Protein AF-A0A1D7QIU5-F1 (afdb_monomer_lite)

pLDDT: mean 84.3, std 7.81, range [50.16, 94.44]

Structure (mmCIF, N/CA/C/O backbone):
data_AF-A0A1D7QIU5-F1
#
_entry.id   AF-A0A1D7QIU5-F1
#
loop_
_atom_site.group_PDB
_atom_site.id
_atom_site.type_symbol
_atom_site.label_atom_id
_atom_site.label_alt_id
_atom_site.label_comp_id
_atom_site.label_asym_id
_atom_site.label_entity_id
_atom_site.label_seq_id
_atom_site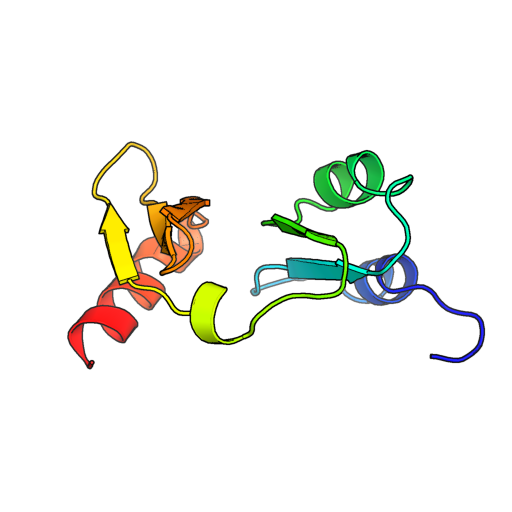.pdbx_PDB_ins_code
_atom_site.Cartn_x
_atom_site.Cartn_y
_atom_site.Cartn_z
_atom_site.occupancy
_atom_site.B_iso_or_equiv
_atom_site.auth_seq_id
_atom_site.auth_comp_id
_atom_site.auth_asym_id
_atom_site.auth_atom_id
_atom_site.pdbx_PDB_model_num
ATOM 1 N N . MET A 1 1 ? 14.052 -7.469 -8.715 1.00 50.16 1 MET A N 1
ATOM 2 C CA . MET A 1 1 ? 13.984 -8.859 -9.209 1.00 50.16 1 MET A CA 1
ATOM 3 C C . MET A 1 1 ? 14.163 -8.829 -10.718 1.00 50.16 1 MET A C 1
ATOM 5 O O . MET A 1 1 ? 13.242 -8.429 -11.415 1.00 50.16 1 MET A O 1
ATOM 9 N N . GLY A 1 2 ? 15.351 -9.163 -11.232 1.00 75.62 2 GLY A N 1
ATOM 10 C CA . GLY A 1 2 ? 15.620 -9.105 -12.678 1.00 75.62 2 GLY A CA 1
ATOM 11 C C . GLY A 1 2 ? 15.240 -7.760 -13.325 1.00 75.62 2 GLY A C 1
ATOM 12 O O . GLY A 1 2 ? 15.430 -6.710 -12.718 1.00 75.62 2 GLY A O 1
ATOM 13 N N . LYS A 1 3 ? 14.676 -7.805 -14.541 1.00 84.06 3 LYS A N 1
ATOM 14 C CA . LYS A 1 3 ? 14.225 -6.629 -15.316 1.00 84.06 3 LYS A CA 1
ATOM 15 C C . LYS A 1 3 ? 12.799 -6.144 -14.987 1.00 84.06 3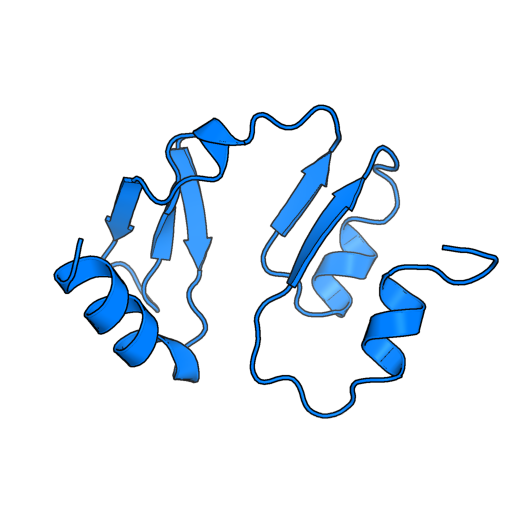 LYS A C 1
ATOM 17 O O . LYS A 1 3 ? 12.356 -5.175 -15.591 1.00 84.06 3 LYS A O 1
ATOM 22 N N . GLN A 1 4 ? 12.064 -6.821 -14.102 1.00 85.38 4 GLN A N 1
ATOM 23 C CA . GLN A 1 4 ? 10.653 -6.514 -13.822 1.00 85.38 4 GLN A CA 1
ATOM 24 C C . GLN A 1 4 ? 10.499 -5.686 -12.541 1.00 85.38 4 GLN A C 1
ATOM 26 O O . GLN A 1 4 ? 11.193 -5.911 -11.544 1.00 85.38 4 GLN A O 1
ATOM 31 N N . THR A 1 5 ? 9.567 -4.735 -12.565 1.00 91.75 5 THR A N 1
ATOM 32 C CA . THR A 1 5 ? 9.206 -3.911 -11.405 1.00 91.75 5 THR A CA 1
ATOM 33 C C . THR A 1 5 ? 8.095 -4.567 -10.583 1.00 91.75 5 THR A C 1
ATOM 35 O O . THR A 1 5 ? 7.381 -5.444 -11.068 1.00 91.75 5 THR A O 1
ATOM 38 N N . GLY A 1 6 ? 7.886 -4.109 -9.343 1.00 90.75 6 GLY A N 1
ATOM 39 C CA . GLY A 1 6 ? 6.738 -4.553 -8.539 1.00 90.75 6 GLY A CA 1
ATOM 40 C C . GLY A 1 6 ? 5.392 -4.290 -9.229 1.00 90.75 6 GLY A C 1
ATOM 41 O O . GLY A 1 6 ? 4.470 -5.090 -9.107 1.00 90.75 6 GLY A O 1
ATOM 42 N N . PHE A 1 7 ? 5.291 -3.229 -10.034 1.00 92.81 7 PHE A N 1
ATOM 43 C CA . PHE A 1 7 ? 4.099 -2.959 -10.841 1.00 92.81 7 PHE A CA 1
ATOM 44 C C . PHE A 1 7 ? 3.872 -4.010 -11.925 1.00 92.81 7 PHE A C 1
ATOM 46 O O . PHE A 1 7 ? 2.730 -4.382 -12.181 1.00 92.81 7 PHE A O 1
ATOM 53 N N . ASP A 1 8 ? 4.939 -4.494 -12.562 1.00 93.69 8 ASP A N 1
ATOM 54 C CA . ASP A 1 8 ? 4.829 -5.530 -13.591 1.00 93.69 8 ASP A CA 1
ATOM 55 C C . ASP A 1 8 ? 4.349 -6.844 -12.985 1.00 93.69 8 ASP A C 1
ATOM 57 O O . ASP A 1 8 ? 3.460 -7.478 -13.543 1.00 93.69 8 ASP A O 1
ATOM 61 N N . VAL A 1 9 ? 4.832 -7.182 -11.787 1.00 91.31 9 VAL A N 1
ATOM 62 C CA . VAL A 1 9 ? 4.341 -8.339 -11.028 1.00 91.31 9 VAL A CA 1
ATOM 63 C C . VAL A 1 9 ? 2.845 -8.208 -10.732 1.00 91.31 9 VAL A C 1
ATOM 65 O O . VAL A 1 9 ? 2.093 -9.151 -10.960 1.00 91.31 9 VAL A O 1
ATOM 68 N N . LEU A 1 10 ? 2.373 -7.035 -10.294 1.00 91.25 10 LEU A N 1
ATOM 69 C CA . LEU A 1 10 ? 0.946 -6.835 -10.011 1.00 91.25 10 LEU A CA 1
ATOM 70 C C . LEU A 1 10 ? 0.056 -6.967 -11.251 1.00 91.25 10 LEU A C 1
ATOM 72 O O . LEU A 1 10 ? -1.079 -7.421 -11.127 1.00 91.25 10 LEU A O 1
ATOM 76 N N . LYS A 1 11 ? 0.545 -6.608 -12.444 1.00 91.38 11 LYS A N 1
ATOM 77 C CA . LYS A 1 11 ? -0.210 -6.800 -13.697 1.00 91.38 11 LYS A CA 1
ATOM 78 C C . LYS A 1 11 ? -0.428 -8.280 -14.026 1.00 91.38 11 LYS A C 1
ATOM 80 O O . LYS A 1 11 ? -1.405 -8.604 -14.693 1.00 91.38 11 LYS A O 1
ATOM 85 N N . LEU A 1 12 ? 0.447 -9.169 -13.551 1.00 91.56 12 LEU A N 1
ATOM 86 C CA . LEU A 1 12 ? 0.309 -10.619 -13.722 1.00 91.56 12 LEU A CA 1
ATOM 87 C C . LEU A 1 12 ? -0.738 -11.233 -12.775 1.00 91.56 12 LEU A C 1
ATOM 89 O O . LEU A 1 12 ? -1.081 -12.403 -12.924 1.00 91.56 12 LEU A O 1
ATOM 93 N N . LEU A 1 13 ? -1.264 -10.455 -11.821 1.00 89.75 13 LEU A N 1
ATOM 94 C CA . LEU A 1 13 ? -2.220 -10.890 -10.801 1.00 89.75 13 LEU A CA 1
ATOM 95 C C . LEU A 1 13 ? -3.567 -10.160 -10.986 1.00 89.75 13 LEU A C 1
ATOM 97 O O . LEU A 1 13 ? -3.876 -9.222 -10.249 1.00 89.75 13 LEU A O 1
ATOM 101 N N . PRO A 1 14 ? -4.401 -10.556 -11.970 1.00 81.75 14 PRO A N 1
ATOM 102 C CA . PRO A 1 14 ? -5.640 -9.843 -12.298 1.00 81.75 14 PRO A CA 1
ATOM 103 C C . PRO A 1 14 ? -6.720 -9.964 -11.213 1.00 81.75 14 PRO A C 1
ATOM 105 O O . PRO A 1 14 ? -7.559 -9.076 -11.077 1.00 81.75 14 PRO A O 1
ATOM 108 N N . ARG A 1 15 ? -6.699 -11.041 -10.419 1.00 83.69 15 ARG A N 1
ATOM 109 C CA . ARG A 1 15 ? -7.546 -11.204 -9.232 1.00 83.69 15 ARG A CA 1
ATOM 110 C C . ARG A 1 15 ? -6.674 -11.066 -7.992 1.00 83.69 15 ARG A C 1
ATOM 112 O O . ARG A 1 15 ? -5.790 -11.887 -7.772 1.00 83.69 15 ARG A O 1
ATOM 119 N N . ARG A 1 16 ? -6.930 -10.024 -7.201 1.00 81.12 16 ARG A N 1
ATOM 120 C CA . ARG A 1 16 ? -6.218 -9.725 -5.953 1.00 81.12 16 ARG A CA 1
ATOM 121 C C . ARG A 1 16 ? -7.208 -9.790 -4.801 1.00 81.12 16 ARG A C 1
ATOM 123 O O . ARG A 1 16 ? -8.198 -9.068 -4.806 1.00 81.12 16 ARG A O 1
ATOM 130 N N . ASN A 1 17 ? -6.937 -10.665 -3.842 1.00 83.62 17 ASN A N 1
ATOM 131 C CA . ASN A 1 17 ? -7.635 -10.759 -2.558 1.00 83.62 17 ASN A CA 1
ATOM 132 C C . ASN A 1 17 ? -6.744 -10.270 -1.401 1.00 83.62 17 ASN A C 1
ATOM 134 O O . ASN A 1 17 ? -6.939 -10.672 -0.261 1.00 83.62 17 ASN A 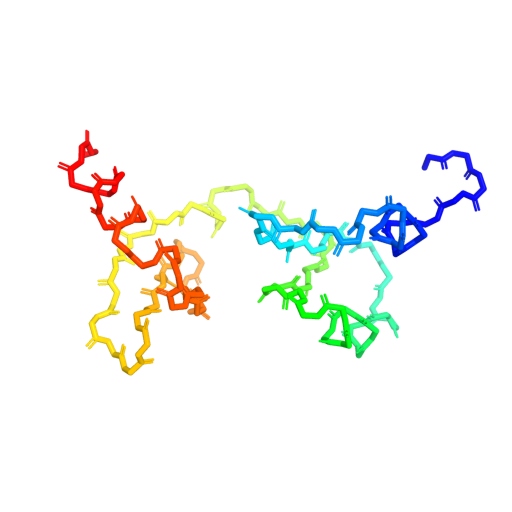O 1
ATOM 138 N N . PHE A 1 18 ? -5.752 -9.436 -1.719 1.00 83.88 18 PHE A N 1
ATOM 139 C CA . PHE A 1 18 ? -4.776 -8.885 -0.788 1.00 83.88 18 PHE A CA 1
ATOM 140 C C . PHE A 1 18 ? -4.507 -7.409 -1.101 1.00 83.88 18 PHE A C 1
ATOM 142 O O . PHE A 1 18 ? -4.617 -6.966 -2.250 1.00 83.88 18 PHE A O 1
ATOM 149 N N . GLU A 1 19 ? -4.124 -6.664 -0.073 1.00 84.25 19 GLU A N 1
ATOM 150 C CA . GLU A 1 19 ? -3.665 -5.284 -0.150 1.00 84.25 19 GLU A CA 1
ATOM 151 C C . GLU A 1 19 ? -2.173 -5.190 -0.506 1.00 84.25 19 GLU A C 1
ATOM 153 O O . GLU A 1 19 ? -1.386 -6.102 -0.258 1.00 84.25 19 GLU A O 1
ATOM 158 N N . VAL A 1 20 ? -1.767 -4.061 -1.096 1.00 87.50 20 VAL A N 1
ATOM 159 C CA . VAL A 1 20 ? -0.386 -3.830 -1.544 1.00 87.50 20 VAL A CA 1
ATOM 160 C C . VAL A 1 20 ? 0.198 -2.613 -0.845 1.00 87.50 20 VAL A C 1
ATOM 162 O O . VAL A 1 20 ? -0.371 -1.532 -0.935 1.00 87.50 20 VAL A O 1
ATOM 165 N N . ILE A 1 21 ? 1.378 -2.762 -0.250 1.00 88.00 21 ILE A N 1
ATOM 166 C CA . ILE A 1 21 ? 2.229 -1.646 0.174 1.00 88.00 21 ILE A CA 1
ATOM 167 C C . ILE A 1 21 ? 3.528 -1.713 -0.630 1.00 88.00 21 ILE A C 1
ATOM 169 O O . ILE A 1 21 ? 4.144 -2.774 -0.739 1.00 88.00 21 ILE A O 1
ATOM 173 N N . PHE A 1 22 ? 3.951 -0.589 -1.203 1.00 91.38 22 PHE A N 1
ATOM 174 C CA . PHE A 1 22 ? 5.259 -0.478 -1.847 1.00 91.38 22 PHE A CA 1
ATOM 175 C C . PHE A 1 22 ? 6.285 0.083 -0.866 1.00 91.38 22 PHE A C 1
ATOM 177 O O . PHE A 1 22 ? 5.999 1.049 -0.172 1.00 91.38 22 PHE A O 1
ATOM 184 N N . VAL A 1 23 ? 7.493 -0.484 -0.858 1.00 90.81 23 VAL A N 1
ATOM 185 C CA . VAL A 1 23 ? 8.632 0.004 -0.066 1.00 90.81 23 VAL A CA 1
ATOM 186 C C . VAL A 1 23 ? 9.850 0.138 -0.980 1.00 90.81 23 VAL A C 1
ATOM 188 O O . VAL A 1 23 ? 10.278 -0.841 -1.596 1.00 90.81 23 VAL A O 1
ATOM 191 N N . THR A 1 24 ? 10.413 1.338 -1.113 1.00 92.81 24 THR A N 1
ATOM 192 C CA . THR A 1 24 ? 11.327 1.664 -2.227 1.00 92.81 24 THR A CA 1
ATOM 193 C C . THR A 1 24 ? 12.230 2.859 -1.933 1.00 92.81 24 THR A C 1
ATOM 195 O O . THR A 1 24 ? 11.916 3.667 -1.084 1.00 92.81 24 THR A O 1
ATOM 198 N N . THR A 1 25 ? 13.358 3.012 -2.626 1.00 93.31 25 THR A N 1
ATOM 199 C CA . THR A 1 25 ? 14.194 4.234 -2.566 1.00 93.31 25 THR A CA 1
ATOM 200 C C . THR A 1 25 ? 13.830 5.256 -3.647 1.00 93.31 25 THR A C 1
ATOM 202 O O . THR A 1 25 ? 14.491 6.279 -3.770 1.00 93.31 25 THR A O 1
ATOM 205 N N . TYR A 1 26 ? 12.829 4.962 -4.479 1.00 93.44 26 TYR A N 1
ATOM 206 C CA . TYR A 1 26 ? 12.418 5.808 -5.598 1.00 93.44 26 TYR A CA 1
ATOM 207 C C . TYR A 1 26 ? 11.130 6.551 -5.244 1.00 93.44 26 TYR A C 1
ATOM 209 O O . TYR A 1 26 ? 10.083 5.930 -5.132 1.00 93.44 26 TYR A O 1
ATOM 217 N N . ASP A 1 27 ? 11.167 7.865 -5.107 1.00 92.25 27 ASP A N 1
ATOM 218 C CA . ASP A 1 27 ? 10.019 8.715 -4.751 1.00 92.25 27 ASP A CA 1
ATOM 219 C C . ASP A 1 27 ? 9.047 8.963 -5.921 1.00 92.25 27 ASP A C 1
ATOM 221 O O . ASP A 1 27 ? 7.832 9.036 -5.737 1.00 92.25 27 ASP A O 1
ATOM 225 N N . GLN A 1 28 ? 9.566 8.982 -7.147 1.00 94.44 28 GLN A N 1
ATOM 226 C CA . GLN A 1 28 ? 8.831 9.314 -8.373 1.00 94.44 28 GLN A CA 1
ATOM 227 C C . GLN A 1 28 ? 7.630 8.408 -8.724 1.00 94.44 28 GLN A C 1
ATOM 229 O O . GLN A 1 28 ? 6.794 8.806 -9.536 1.00 94.44 28 GLN A O 1
ATOM 234 N N . TYR A 1 29 ? 7.497 7.206 -8.143 1.00 94.38 29 TYR A N 1
ATOM 235 C CA . TYR A 1 29 ? 6.412 6.267 -8.491 1.00 94.38 29 TYR A CA 1
ATOM 236 C C . TYR A 1 29 ? 5.215 6.272 -7.527 1.00 94.38 29 TYR A C 1
ATOM 238 O O . TYR A 1 29 ? 4.311 5.448 -7.686 1.00 94.38 29 TYR A O 1
ATOM 246 N N . GLY A 1 30 ? 5.142 7.212 -6.577 1.00 89.62 30 GLY A N 1
ATOM 247 C CA . GLY A 1 30 ? 4.015 7.304 -5.636 1.00 89.62 30 GLY A CA 1
ATOM 248 C C . GLY A 1 30 ? 2.648 7.414 -6.330 1.00 89.62 30 GLY A C 1
ATOM 249 O O . GLY A 1 30 ? 1.724 6.662 -6.023 1.00 89.62 30 GLY A O 1
ATOM 250 N N . ILE A 1 31 ? 2.532 8.257 -7.364 1.00 91.00 31 ILE A N 1
ATOM 251 C CA . ILE A 1 31 ? 1.292 8.389 -8.158 1.00 91.00 31 ILE A CA 1
ATOM 252 C C . ILE A 1 31 ? 0.933 7.067 -8.855 1.00 91.00 31 ILE A C 1
ATOM 254 O O . ILE A 1 31 ? -0.241 6.709 -8.976 1.00 91.00 31 ILE A O 1
ATOM 258 N N . GLN A 1 32 ? 1.932 6.317 -9.322 1.00 93.81 32 GLN A N 1
ATOM 259 C CA . GLN A 1 32 ? 1.703 5.027 -9.965 1.00 93.81 32 GLN A CA 1
ATOM 260 C C . GLN A 1 32 ? 1.194 3.986 -8.962 1.00 93.81 32 GLN A C 1
ATOM 262 O O . GLN A 1 32 ? 0.300 3.215 -9.297 1.00 93.81 32 GLN A O 1
ATOM 267 N N . ALA A 1 33 ? 1.681 4.002 -7.723 1.00 92.50 33 ALA A N 1
ATOM 268 C CA . ALA A 1 33 ? 1.162 3.151 -6.657 1.00 92.50 33 ALA A CA 1
ATOM 269 C C . ALA A 1 33 ? -0.310 3.422 -6.339 1.00 92.50 33 ALA A C 1
ATOM 271 O O . ALA A 1 33 ? -1.089 2.471 -6.251 1.00 92.50 33 ALA A O 1
ATOM 272 N N . VAL A 1 34 ? -0.722 4.692 -6.304 1.00 85.31 34 VAL A N 1
ATOM 273 C CA . VAL A 1 34 ? -2.140 5.063 -6.156 1.00 85.31 34 VAL A CA 1
ATOM 274 C C . VAL A 1 34 ? -2.987 4.481 -7.294 1.00 85.31 34 VAL A C 1
ATOM 276 O O . VAL A 1 34 ? -4.032 3.887 -7.040 1.00 85.31 34 VAL A O 1
ATOM 279 N N . LYS A 1 35 ? -2.521 4.554 -8.551 1.00 88.50 35 LYS A N 1
ATOM 280 C CA . LYS A 1 35 ? -3.229 3.960 -9.708 1.00 88.50 35 LYS A CA 1
ATOM 281 C C . LYS A 1 35 ? -3.390 2.441 -9.607 1.00 88.50 35 LYS A C 1
ATOM 283 O O . LYS A 1 35 ? -4.333 1.890 -10.166 1.00 88.50 35 LYS A O 1
ATOM 288 N N . PHE A 1 36 ? -2.487 1.764 -8.903 1.00 88.69 36 PHE A N 1
ATOM 289 C CA . PHE A 1 36 ? -2.574 0.327 -8.640 1.00 88.69 36 PHE A CA 1
ATOM 290 C C . PHE A 1 36 ? -3.434 -0.023 -7.418 1.00 88.69 36 PHE A C 1
ATOM 292 O O . PHE A 1 36 ? -3.531 -1.209 -7.083 1.00 88.69 36 PHE A O 1
ATOM 299 N N . ALA A 1 37 ? -4.081 0.976 -6.805 1.00 87.38 37 ALA A N 1
ATOM 300 C CA . ALA A 1 37 ? -4.812 0.872 -5.547 1.00 87.38 37 ALA A CA 1
ATOM 301 C C . ALA A 1 37 ? -3.934 0.315 -4.415 1.00 87.38 37 ALA A C 1
ATOM 303 O O . ALA A 1 37 ? -4.375 -0.517 -3.623 1.00 87.38 37 ALA A O 1
ATOM 304 N N . ALA A 1 38 ? -2.666 0.740 -4.376 1.00 87.81 38 ALA A N 1
ATOM 305 C CA . ALA A 1 38 ? -1.804 0.459 -3.242 1.00 87.81 38 ALA A CA 1
ATOM 306 C C . ALA A 1 38 ? -2.319 1.191 -2.003 1.00 87.81 38 ALA A C 1
ATOM 308 O O . ALA A 1 38 ? -2.802 2.320 -2.076 1.00 87.81 38 ALA A O 1
ATOM 309 N N . LEU A 1 39 ? -2.179 0.523 -0.873 1.00 83.50 39 LEU A N 1
ATOM 310 C CA . LEU A 1 39 ? -2.561 0.995 0.438 1.00 83.50 39 LEU A CA 1
ATOM 311 C C . LEU A 1 39 ? -1.597 2.069 0.958 1.00 83.50 39 LEU A C 1
ATOM 313 O O . LEU A 1 39 ? -2.036 3.061 1.527 1.00 83.50 39 LEU A O 1
ATOM 317 N N . ALA A 1 40 ? -0.297 1.876 0.717 1.00 83.62 40 ALA A N 1
ATOM 318 C CA . ALA A 1 40 ? 0.754 2.824 1.068 1.00 83.62 40 ALA A CA 1
ATOM 319 C C . ALA A 1 40 ? 1.948 2.732 0.099 1.00 83.62 40 ALA A C 1
ATOM 321 O O . ALA A 1 40 ? 2.170 1.710 -0.567 1.00 83.62 40 ALA A O 1
ATOM 322 N N . TYR A 1 41 ? 2.720 3.817 0.025 1.00 88.88 41 TYR A N 1
ATOM 323 C CA . TYR A 1 41 ? 3.961 3.920 -0.742 1.00 88.88 41 TYR A CA 1
ATOM 324 C C . TYR A 1 41 ? 5.043 4.546 0.135 1.00 88.88 41 TYR A C 1
ATOM 326 O O . TYR A 1 41 ? 5.047 5.752 0.365 1.00 88.88 41 TYR A O 1
ATOM 334 N N . LEU A 1 42 ? 5.944 3.711 0.634 1.00 87.25 42 LEU A N 1
ATOM 335 C CA . LEU A 1 42 ? 6.901 4.062 1.670 1.00 87.25 42 LEU A CA 1
ATOM 336 C C . LEU A 1 42 ? 8.305 4.173 1.085 1.00 87.25 42 LEU A C 1
ATOM 338 O O . LEU A 1 42 ? 8.749 3.313 0.312 1.00 87.25 42 LEU A O 1
ATOM 342 N N . LEU A 1 43 ? 9.019 5.225 1.481 1.00 89.69 43 LEU A N 1
ATOM 343 C CA . LEU A 1 43 ? 10.426 5.374 1.147 1.00 89.69 43 LEU A CA 1
ATOM 344 C C . LEU A 1 43 ? 11.303 4.609 2.135 1.00 89.69 43 LEU A C 1
ATOM 346 O O . LEU A 1 43 ? 11.061 4.615 3.335 1.00 89.69 43 LEU A O 1
ATOM 350 N N . LYS A 1 44 ? 12.338 3.949 1.620 1.00 89.75 44 LYS A N 1
ATOM 351 C CA . LYS A 1 44 ? 13.415 3.399 2.440 1.00 89.75 44 LYS A CA 1
ATOM 352 C C . LYS A 1 44 ? 14.343 4.529 2.912 1.00 89.75 44 LYS A C 1
ATOM 354 O O . LYS A 1 44 ? 14.569 5.463 2.141 1.00 89.75 44 LYS A O 1
ATOM 359 N N . PRO A 1 45 ? 14.985 4.379 4.083 1.00 91.12 45 PRO A N 1
ATOM 360 C CA . PRO A 1 45 ? 14.820 3.277 5.037 1.00 91.12 45 PRO A CA 1
ATOM 361 C C . PRO A 1 45 ? 13.457 3.340 5.740 1.00 91.12 45 PRO A C 1
ATOM 363 O O . PRO A 1 45 ? 12.960 4.424 6.009 1.00 91.12 45 PRO A O 1
ATOM 366 N N . ILE A 1 46 ? 12.867 2.174 6.009 1.00 82.94 46 ILE A N 1
ATOM 367 C CA . ILE A 1 46 ? 11.632 2.057 6.793 1.00 82.94 46 ILE A CA 1
ATOM 368 C C . ILE A 1 46 ? 11.945 1.264 8.056 1.00 82.94 46 ILE A C 1
ATOM 370 O O . ILE A 1 46 ? 12.681 0.273 7.983 1.00 82.94 46 ILE A O 1
ATOM 374 N N . ASP A 1 47 ? 11.398 1.699 9.185 1.00 84.25 47 ASP A N 1
ATOM 375 C CA . ASP A 1 47 ? 11.427 0.926 10.418 1.00 84.25 47 ASP A CA 1
ATOM 376 C C . ASP A 1 47 ? 10.275 -0.091 10.406 1.00 84.25 47 ASP A C 1
ATOM 378 O O . ASP A 1 47 ? 9.128 0.232 10.098 1.00 84.25 47 ASP A O 1
ATOM 382 N N . ILE A 1 48 ? 10.582 -1.355 10.688 1.00 79.62 48 ILE A N 1
ATOM 383 C CA . ILE A 1 48 ? 9.574 -2.419 10.718 1.00 79.62 48 ILE A CA 1
ATOM 384 C C . ILE A 1 48 ? 8.652 -2.232 11.924 1.00 79.62 48 ILE A C 1
ATOM 386 O O . ILE A 1 48 ? 7.463 -2.534 11.824 1.00 79.62 48 ILE A O 1
ATOM 390 N N . GLU A 1 49 ? 9.172 -1.706 13.035 1.00 82.06 49 GLU A N 1
ATOM 391 C CA . GLU A 1 49 ? 8.385 -1.444 14.242 1.00 82.06 49 GLU A CA 1
ATOM 392 C C . GLU A 1 49 ? 7.281 -0.419 13.966 1.00 82.06 49 GLU A C 1
ATOM 394 O O . GLU A 1 49 ? 6.165 -0.542 14.471 1.00 82.06 49 GLU A O 1
ATOM 399 N N . GLU A 1 50 ? 7.549 0.529 13.070 1.00 76.50 50 GLU A N 1
ATOM 400 C CA . GLU A 1 50 ? 6.596 1.538 12.619 1.00 76.50 50 GLU A CA 1
ATOM 401 C C . GLU A 1 50 ? 5.449 0.970 11.769 1.00 76.50 50 GLU A C 1
ATOM 403 O O . GLU A 1 50 ? 4.365 1.554 11.756 1.00 76.50 50 GLU A O 1
ATOM 408 N N . LEU A 1 51 ? 5.644 -0.183 11.115 1.00 80.38 51 LEU A N 1
ATOM 409 C CA . LEU A 1 51 ? 4.626 -0.855 10.292 1.00 80.38 51 LEU A CA 1
ATOM 410 C C . LEU A 1 51 ? 3.679 -1.757 11.093 1.00 80.38 51 LEU A C 1
ATOM 412 O O . LEU A 1 51 ? 2.746 -2.338 10.531 1.00 80.38 51 LEU A O 1
ATOM 416 N N . ILE A 1 52 ? 3.899 -1.885 12.401 1.00 83.94 52 ILE A N 1
ATOM 417 C CA . ILE A 1 52 ? 3.046 -2.686 13.274 1.00 83.94 52 ILE A CA 1
ATOM 418 C C . ILE A 1 52 ? 1.717 -1.963 13.485 1.00 83.94 52 ILE A C 1
ATOM 420 O O . ILE A 1 52 ? 1.671 -0.762 13.754 1.00 83.94 52 ILE A O 1
ATOM 424 N N . VAL A 1 53 ? 0.613 -2.705 13.401 1.00 84.50 53 VAL A N 1
ATOM 425 C CA . VAL A 1 53 ? -0.706 -2.172 13.745 1.00 84.50 53 VAL A CA 1
ATOM 426 C C . VAL A 1 53 ? -0.747 -1.871 15.241 1.00 84.50 53 VAL A C 1
ATOM 428 O O . VAL A 1 53 ? -0.617 -2.764 16.073 1.00 84.50 53 VAL A O 1
ATOM 431 N N . LYS A 1 54 ? -0.982 -0.604 15.574 1.00 86.56 54 LYS A N 1
ATOM 432 C CA . LYS A 1 54 ? -1.215 -0.130 16.936 1.00 86.56 54 LYS A CA 1
ATOM 433 C C . LYS A 1 54 ? -2.651 -0.373 17.377 1.00 86.56 54 LYS A C 1
ATOM 435 O O . LYS A 1 54 ? -2.885 -0.867 18.475 1.00 86.56 54 LYS A O 1
ATOM 440 N N . SER A 1 55 ? -3.622 0.020 16.555 1.00 86.88 55 SER A N 1
ATOM 441 C CA . SER A 1 55 ? -5.040 -0.153 16.875 1.00 86.88 55 SER A CA 1
ATOM 442 C C . SER A 1 55 ? -5.944 -0.006 15.654 1.00 86.88 55 SER A C 1
ATOM 444 O O . SER A 1 55 ? -5.567 0.545 14.624 1.00 86.88 55 SER A O 1
ATOM 446 N N . TRP A 1 56 ? -7.180 -0.484 15.780 1.00 86.06 56 TRP A N 1
ATOM 447 C CA . TRP A 1 56 ? -8.250 -0.196 14.830 1.00 86.06 56 TRP A CA 1
ATOM 448 C C . TRP A 1 56 ? -8.951 1.119 15.193 1.00 86.06 56 TRP A C 1
ATOM 450 O O . TRP A 1 56 ? -9.423 1.287 16.319 1.00 86.06 56 TRP A O 1
ATOM 460 N N . LEU A 1 57 ? -9.159 1.993 14.209 1.00 87.81 57 LEU A N 1
ATOM 461 C CA . LEU A 1 57 ? -9.995 3.188 14.306 1.00 87.81 57 LEU A CA 1
ATOM 462 C C . LEU A 1 57 ? -11.349 2.957 13.622 1.00 87.81 57 LEU A C 1
ATOM 464 O O . LEU A 1 57 ? -11.438 2.609 12.443 1.00 87.81 57 LEU A O 1
ATOM 468 N N . LYS A 1 58 ? -12.440 3.156 14.371 1.00 80.38 58 LYS A N 1
ATOM 469 C CA . LYS A 1 58 ? -13.829 2.995 13.893 1.00 80.38 58 LYS A CA 1
ATOM 470 C C . LYS A 1 58 ? -14.331 4.222 13.111 1.00 80.38 58 LYS A C 1
ATOM 472 O O . LYS A 1 58 ? -15.491 4.595 13.234 1.00 80.38 58 LYS A O 1
ATOM 477 N N . GLU A 1 59 ? -13.455 4.845 12.336 1.00 78.44 59 GLU A N 1
ATOM 478 C CA . GLU A 1 59 ? -13.772 5.953 11.426 1.00 78.44 59 GLU A CA 1
ATOM 479 C C . GLU A 1 59 ? -14.248 5.391 10.065 1.00 78.44 59 GLU A C 1
ATOM 481 O O . GLU A 1 59 ? -14.043 4.205 9.788 1.00 78.44 59 GLU A O 1
ATOM 486 N N . ASP A 1 60 ? -14.920 6.201 9.239 1.00 63.06 60 ASP A N 1
ATOM 487 C CA . ASP A 1 60 ? -15.554 5.815 7.964 1.00 63.06 60 ASP A CA 1
ATOM 488 C C . ASP A 1 60 ? -14.735 4.807 7.129 1.00 63.06 60 ASP A C 1
ATOM 490 O O . ASP A 1 60 ? -13.667 5.110 6.607 1.00 63.06 60 ASP A O 1
ATOM 494 N N . GLY A 1 61 ? -15.250 3.577 6.991 1.00 68.81 61 GLY A N 1
ATOM 495 C CA . GLY A 1 61 ? -14.593 2.476 6.261 1.00 68.81 61 GLY A CA 1
ATOM 496 C C . GLY A 1 61 ? -13.741 1.528 7.118 1.00 68.81 61 GLY A C 1
ATOM 497 O O . GLY A 1 61 ? -13.614 0.360 6.763 1.00 68.81 61 GLY A O 1
ATOM 498 N N . GLY A 1 62 ? -13.318 1.953 8.310 1.00 82.81 62 GLY A N 1
ATOM 499 C CA . GLY A 1 62 ? -12.374 1.247 9.179 1.00 82.81 62 GLY A CA 1
ATOM 500 C C . GLY A 1 62 ? -10.933 1.563 8.784 1.00 82.81 62 GLY A C 1
ATOM 501 O O . GLY A 1 62 ? -10.543 1.330 7.644 1.00 82.81 62 GLY A O 1
ATOM 502 N N . MET A 1 63 ? -10.143 2.091 9.718 1.00 87.19 63 MET A N 1
ATOM 503 C CA . MET A 1 63 ? -8.724 2.390 9.498 1.00 87.19 63 MET A CA 1
ATOM 504 C C . MET A 1 63 ? -7.853 1.644 10.506 1.00 87.19 63 MET A C 1
ATOM 506 O O . MET A 1 63 ? -8.240 1.469 11.659 1.00 87.19 63 MET A O 1
ATOM 510 N N . LEU A 1 64 ? -6.665 1.230 10.082 1.00 87.00 64 LEU A N 1
ATOM 511 C CA . LEU A 1 64 ? -5.591 0.784 10.958 1.00 87.00 64 LEU A CA 1
ATOM 512 C C . LEU A 1 64 ? -4.743 1.994 11.331 1.00 87.00 64 LEU A C 1
ATOM 514 O O . LEU A 1 64 ? -4.299 2.733 10.459 1.00 87.00 64 LEU A O 1
ATOM 518 N N . LEU A 1 65 ? -4.528 2.196 12.622 1.00 87.00 65 LEU A N 1
ATOM 519 C CA . LEU A 1 65 ? -3.486 3.072 13.125 1.00 87.00 65 LEU A CA 1
ATOM 520 C C . LEU A 1 65 ? -2.222 2.236 13.267 1.00 87.00 65 LEU A C 1
ATOM 522 O O . LEU A 1 65 ? -2.240 1.222 13.966 1.00 87.00 65 LEU A O 1
ATOM 526 N N . LEU A 1 66 ? -1.143 2.652 12.621 1.00 86.81 66 LEU A N 1
ATOM 527 C CA . LEU A 1 66 ? 0.167 2.037 12.785 1.00 86.81 66 LEU A CA 1
ATOM 528 C C . LEU A 1 66 ? 0.903 2.629 13.996 1.00 86.81 66 LEU A C 1
ATOM 530 O O . LEU A 1 66 ? 0.519 3.678 14.523 1.00 86.81 66 LEU A O 1
ATOM 534 N N . MET A 1 67 ? 1.964 1.965 14.457 1.00 85.56 67 MET A N 1
ATOM 535 C CA . MET A 1 67 ? 2.811 2.465 15.547 1.00 85.56 67 MET A CA 1
ATOM 536 C C . MET A 1 67 ? 3.505 3.782 15.184 1.00 85.56 67 MET A C 1
ATOM 538 O O . MET A 1 67 ? 3.668 4.626 16.064 1.00 85.56 67 MET A O 1
ATOM 542 N N . SER A 1 68 ? 3.786 4.010 13.895 1.00 81.69 68 SER A N 1
ATOM 543 C CA . SER A 1 68 ? 4.252 5.301 13.361 1.00 81.69 68 SER A CA 1
ATOM 544 C C . SER A 1 68 ? 3.256 6.454 13.540 1.00 81.69 68 SER A C 1
ATOM 546 O O . SER A 1 68 ? 3.622 7.622 13.431 1.00 81.69 68 SER A O 1
ATOM 548 N N . GLY A 1 69 ? 1.980 6.146 13.790 1.00 84.56 69 GLY A N 1
ATOM 549 C CA . GLY A 1 69 ? 0.882 7.110 13.771 1.00 84.56 69 GLY A CA 1
ATOM 550 C C . GLY A 1 69 ? 0.203 7.262 12.405 1.00 84.56 69 GLY A C 1
ATOM 551 O O . GLY A 1 69 ? -0.801 7.969 12.309 1.00 84.56 69 GLY A O 1
ATOM 552 N N . GLU A 1 70 ? 0.692 6.587 11.361 1.00 83.44 70 GLU A N 1
ATOM 553 C CA . GLU A 1 70 ? 0.047 6.571 10.046 1.00 83.44 70 GLU A CA 1
ATOM 554 C C . GLU A 1 70 ? -1.325 5.877 10.110 1.00 83.44 70 GLU A C 1
ATOM 556 O O . GLU A 1 70 ? -1.503 4.860 10.788 1.00 83.44 70 GLU A O 1
ATOM 561 N N . LYS A 1 71 ? -2.314 6.442 9.403 1.00 85.50 71 LYS A N 1
ATOM 562 C CA . LYS A 1 71 ? -3.663 5.878 9.280 1.00 85.50 71 LYS A CA 1
ATOM 563 C C . LYS A 1 71 ? -3.825 5.213 7.921 1.00 85.50 71 LYS A C 1
ATOM 565 O O . LYS A 1 71 ? -3.706 5.862 6.886 1.00 85.50 71 LYS A O 1
ATOM 570 N N . VAL A 1 72 ? -4.169 3.935 7.942 1.00 84.12 72 VAL A N 1
ATOM 571 C CA . VAL A 1 72 ? -4.198 3.075 6.767 1.00 84.12 72 VAL A CA 1
ATOM 572 C C . VAL A 1 72 ? -5.614 2.518 6.558 1.00 84.12 72 VAL A C 1
ATOM 574 O O . VAL A 1 72 ? -6.117 1.798 7.422 1.00 84.12 72 VAL A O 1
ATOM 577 N N . PRO A 1 73 ? -6.309 2.847 5.454 1.00 82.06 73 PRO A N 1
ATOM 578 C CA . PRO A 1 73 ? -7.701 2.451 5.257 1.00 82.06 73 PRO A CA 1
ATOM 579 C C . PRO A 1 73 ? -7.842 0.956 4.971 1.00 82.06 73 PRO A C 1
ATOM 581 O O . PRO A 1 73 ? -7.167 0.401 4.113 1.00 82.06 73 PRO A O 1
ATOM 584 N N . ILE A 1 74 ? -8.780 0.293 5.637 1.00 81.50 74 ILE A N 1
ATOM 585 C CA . ILE A 1 74 ? -9.067 -1.118 5.377 1.00 81.50 74 ILE A CA 1
ATOM 586 C C . ILE A 1 74 ? -10.052 -1.209 4.215 1.00 81.50 74 ILE A C 1
ATOM 588 O O . ILE A 1 74 ? -11.063 -0.500 4.166 1.00 81.50 74 ILE A O 1
ATOM 592 N N . SER A 1 75 ? -9.785 -2.108 3.267 1.00 74.19 75 SER A N 1
ATOM 593 C CA . SER A 1 75 ? -10.730 -2.370 2.188 1.00 74.19 75 SER A CA 1
ATOM 594 C C . SER A 1 75 ? -12.040 -2.933 2.765 1.00 74.19 75 SER A C 1
ATOM 596 O O . SER A 1 75 ? -12.037 -3.823 3.616 1.00 74.19 75 SER A O 1
ATOM 598 N N . LYS A 1 76 ? -13.194 -2.421 2.307 1.00 78.88 76 LYS A N 1
ATOM 599 C CA . LYS A 1 76 ? -14.519 -2.852 2.807 1.00 78.88 76 LYS A CA 1
ATOM 600 C C . LYS A 1 76 ? -14.697 -4.383 2.844 1.00 78.88 76 LYS A C 1
ATOM 602 O O . LYS A 1 76 ? -15.223 -4.855 3.849 1.00 78.88 76 LYS A O 1
ATOM 607 N N . PRO A 1 77 ? -14.266 -5.159 1.825 1.00 78.31 77 PRO A N 1
ATOM 608 C CA . PRO A 1 77 ? -14.406 -6.616 1.844 1.00 78.31 77 PRO A CA 1
ATOM 609 C C . PRO A 1 77 ? -13.582 -7.303 2.938 1.00 78.31 77 PRO A C 1
ATOM 611 O O . PRO A 1 77 ? -14.006 -8.326 3.461 1.00 78.31 77 PRO A O 1
ATOM 614 N N . ASN A 1 78 ? -12.432 -6.736 3.310 1.00 77.62 78 ASN A N 1
ATOM 615 C CA . ASN A 1 78 ? -11.514 -7.343 4.276 1.00 77.62 78 ASN A CA 1
ATOM 616 C C . ASN A 1 78 ? -11.751 -6.853 5.711 1.00 77.62 78 ASN A C 1
ATOM 618 O O . ASN A 1 78 ? -11.088 -7.308 6.643 1.00 77.62 78 ASN A O 1
ATOM 622 N N . LYS A 1 79 ? -12.723 -5.955 5.909 1.00 80.19 79 LYS A N 1
ATOM 623 C CA . LYS A 1 79 ? -13.035 -5.320 7.192 1.00 80.19 79 LYS A CA 1
ATOM 624 C C . LYS A 1 79 ? -13.270 -6.341 8.313 1.00 80.19 79 LYS A C 1
ATOM 626 O O . LYS A 1 79 ? -12.673 -6.223 9.381 1.00 80.19 79 LY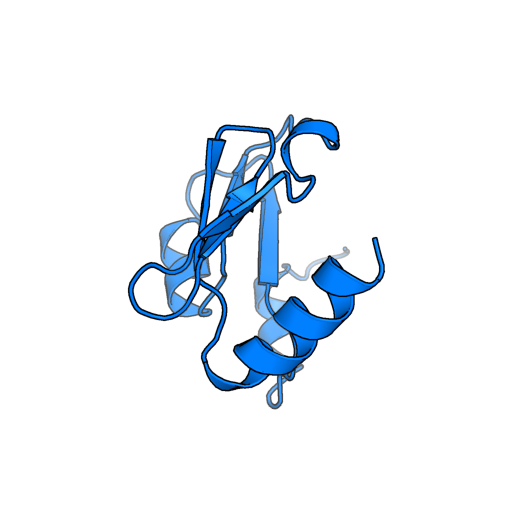S A O 1
ATOM 631 N N . ASP A 1 80 ? -14.103 -7.351 8.074 1.00 83.00 80 ASP A N 1
ATOM 632 C CA . ASP A 1 80 ? -14.453 -8.338 9.104 1.00 83.00 80 ASP A CA 1
ATOM 633 C C . ASP A 1 80 ? -13.281 -9.266 9.441 1.00 83.00 80 ASP A C 1
ATOM 635 O O . ASP A 1 80 ? -13.012 -9.513 10.618 1.00 83.00 80 ASP A O 1
ATOM 639 N N . THR A 1 81 ? -12.526 -9.700 8.429 1.00 83.44 81 THR A N 1
ATOM 640 C CA . THR A 1 81 ? -11.319 -10.523 8.598 1.00 83.44 81 THR A CA 1
ATOM 641 C C . THR A 1 81 ? -10.263 -9.797 9.426 1.00 83.44 81 THR A C 1
ATOM 643 O O . THR A 1 81 ? -9.730 -10.356 10.384 1.00 83.44 81 THR A O 1
ATOM 646 N N . VAL A 1 82 ? -9.995 -8.525 9.110 1.00 81.38 82 VAL A N 1
ATOM 647 C CA . VAL A 1 82 ? -9.028 -7.705 9.855 1.00 81.38 82 VAL A CA 1
ATOM 648 C C . VAL A 1 82 ? -9.487 -7.510 11.301 1.00 81.38 82 VAL A C 1
ATOM 650 O O . VAL A 1 82 ? -8.680 -7.598 12.224 1.00 81.38 82 VAL A O 1
ATOM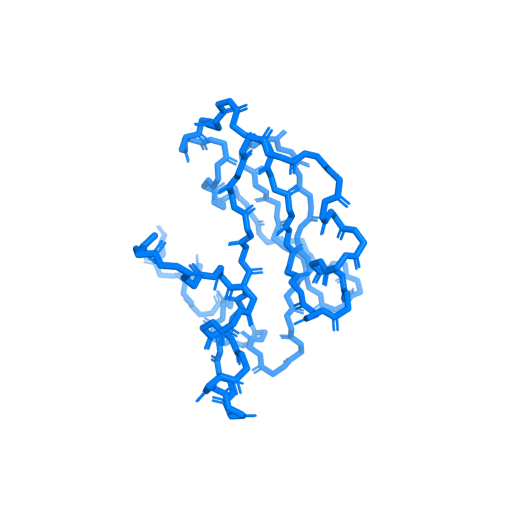 653 N N . LYS A 1 83 ? -10.790 -7.306 11.529 1.00 81.88 83 LYS A N 1
ATOM 654 C CA . LYS A 1 83 ? -11.337 -7.147 12.880 1.00 81.88 83 LYS A CA 1
ATOM 655 C C . LYS A 1 83 ? -11.163 -8.416 13.714 1.00 81.88 83 LYS A C 1
ATOM 657 O O . LYS A 1 83 ? -10.792 -8.313 14.878 1.00 81.88 83 LYS A O 1
ATOM 662 N N . GLN A 1 84 ? -11.416 -9.589 13.132 1.00 83.56 84 GLN A N 1
ATOM 663 C CA . GLN A 1 84 ? -11.218 -10.871 13.814 1.00 83.56 84 GLN A CA 1
ATOM 664 C C . GLN A 1 84 ? -9.745 -11.115 14.152 1.00 83.56 84 GLN A C 1
ATOM 666 O O . GLN A 1 84 ? -9.451 -11.501 15.278 1.00 83.56 84 GLN A O 1
ATOM 671 N N . ALA A 1 85 ? -8.828 -10.839 13.221 1.00 82.12 85 ALA A N 1
ATOM 672 C CA .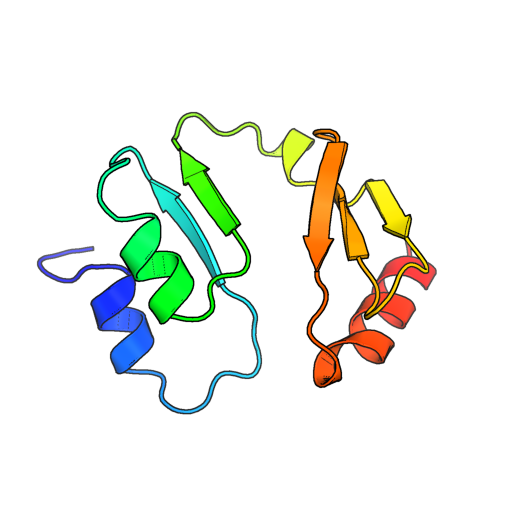 ALA A 1 85 ? -7.394 -11.010 13.452 1.00 82.12 85 ALA A CA 1
ATOM 673 C C . ALA A 1 85 ? -6.880 -10.136 14.610 1.00 82.12 85 ALA A C 1
ATOM 675 O O . ALA A 1 85 ? -6.117 -10.608 15.444 1.00 82.12 85 ALA A O 1
ATOM 676 N N . LEU A 1 86 ? -7.346 -8.885 14.710 1.00 79.62 86 LEU A N 1
ATOM 677 C CA . LEU A 1 86 ? -6.950 -7.979 15.796 1.00 79.62 86 LEU A CA 1
ATOM 678 C C . LEU A 1 86 ? -7.574 -8.316 17.154 1.00 79.62 86 LEU A C 1
ATOM 680 O O . LEU A 1 86 ? -7.054 -7.879 18.169 1.00 79.62 86 LEU A O 1
ATOM 684 N N . GLN A 1 87 ? -8.691 -9.046 17.192 1.00 75.94 87 GLN A N 1
ATOM 685 C CA . GLN A 1 87 ? -9.307 -9.508 18.444 1.00 75.94 87 GLN A CA 1
ATOM 686 C C . GLN A 1 87 ? -8.639 -10.767 19.015 1.00 75.94 87 GLN A C 1
ATOM 688 O O . GLN A 1 87 ? -8.948 -11.153 20.139 1.00 75.94 87 GLN A O 1
ATOM 693 N N . GLN A 1 88 ? -7.784 -11.430 18.231 1.00 61.09 88 GLN A N 1
ATOM 694 C CA . GLN A 1 88 ? -7.037 -12.629 18.625 1.00 61.09 88 GLN A CA 1
ATOM 695 C C . GLN A 1 88 ? -5.619 -12.315 19.132 1.00 61.09 88 GLN A C 1
ATOM 697 O O . GLN A 1 88 ? -4.927 -13.232 19.574 1.00 61.09 88 GLN A O 1
ATOM 702 N N . LEU A 1 89 ? -5.201 -11.048 19.047 1.00 55.59 89 LEU A N 1
ATOM 703 C CA . LEU A 1 89 ? -3.968 -10.501 19.621 1.00 55.59 89 LEU A CA 1
ATOM 704 C C . LEU A 1 89 ? -4.257 -9.900 21.001 1.00 55.59 89 LEU A C 1
ATOM 706 O O . LEU A 1 89 ? -3.380 -10.043 21.878 1.00 55.59 89 LEU A O 1
#

InterPro domains:
  IPR011006 CheY-like superfamily [SSF52172] (1-53)

Radius of gyration: 14.25 Å; chains: 1; bounding box: 31×22×35 Å

Secondary structure (DSSP, 8-state):
-TT--HHHHHHT-SS--S--EEEES-GGGHHHHHHTT-SEEEESS--TGGGSEEEEE-STT-EEEETTS-EEEPPGGGHHHHHHHHH--

Sequence (89 aa):
MGKQTGFDVLKLLPRRNFEVIFVTTYDQYGIQAVKFAALAYLLKPIDIEELIVKSWLKEDGGMLLLMSGEKVPISKPNKDTVKQALQQL

Foldseek 3Di:
DPPDDPVNVLVVCPDDPDAAEAEEQDPVCQVVCVVSVHQYYHYPPDDPQQQAFPDWDPPVQIWTQGPVRDTTHDHNVCVVVVVVVVVVD

Organism: NCBI:txid430522